Protein AF-J5PNR4-F1 (afdb_monomer_lite)

pLDDT: mean 84.01, std 11.53, range [47.25, 95.31]

Sequence (69 aa):
MASGRLFVGILWMLALFFIWGFLALGAGYFVLASENWLVRGAYYVIAGVGWLPFAMPIVGYMARGPRHS

Radius of gyration: 16.53 Å; chains: 1; bounding box: 41×15×47 Å

Structure (mmCIF, N/CA/C/O backbone):
data_AF-J5PNR4-F1
#
_entry.id   AF-J5PNR4-F1
#
loop_
_atom_site.group_PDB
_atom_site.id
_atom_site.type_symbol
_atom_site.label_atom_id
_atom_site.label_alt_id
_atom_site.label_comp_id
_atom_site.label_asym_id
_atom_site.label_entity_id
_atom_site.label_seq_id
_atom_site.pdbx_PDB_ins_code
_atom_site.Cartn_x
_atom_site.Cartn_y
_atom_site.Cartn_z
_atom_site.occupancy
_atom_site.B_iso_or_equiv
_atom_site.auth_seq_id
_atom_site.auth_comp_id
_atom_site.auth_asym_id
_atom_site.auth_atom_id
_atom_site.pdbx_PDB_model_num
ATOM 1 N N . MET A 1 1 ? -16.179 1.224 24.471 1.00 49.97 1 MET A N 1
ATOM 2 C CA . MET A 1 1 ? -14.784 1.498 24.044 1.00 49.97 1 MET A CA 1
ATOM 3 C C . MET A 1 1 ? -14.554 1.015 22.603 1.00 49.97 1 MET A C 1
ATOM 5 O O . MET A 1 1 ? -13.775 0.102 22.371 1.00 49.97 1 MET A O 1
ATOM 9 N N . ALA A 1 2 ? -15.260 1.581 21.616 1.00 55.00 2 ALA A N 1
ATOM 10 C CA . ALA A 1 2 ? -15.188 1.127 20.216 1.00 55.00 2 ALA A CA 1
ATOM 11 C C . ALA A 1 2 ? -14.034 1.764 19.404 1.00 55.00 2 ALA A C 1
ATOM 13 O O . ALA A 1 2 ? -13.728 1.312 18.305 1.00 55.00 2 ALA A O 1
ATOM 14 N N . SER A 1 3 ? -13.371 2.785 19.953 1.00 63.91 3 SER A N 1
ATOM 15 C CA . SER A 1 3 ? -12.376 3.626 19.275 1.00 63.91 3 SER A CA 1
ATOM 16 C C . SER A 1 3 ? -10.994 2.976 19.105 1.00 63.91 3 SER A C 1
ATOM 18 O O . SER A 1 3 ? -10.342 3.204 18.091 1.00 63.91 3 SER A O 1
ATOM 20 N N . GLY A 1 4 ? -10.553 2.125 20.040 1.00 72.56 4 GLY A N 1
ATOM 21 C CA . GLY A 1 4 ? -9.191 1.564 20.022 1.00 72.56 4 GLY A CA 1
ATOM 22 C C . GLY A 1 4 ? -8.893 0.654 18.821 1.00 72.56 4 GLY A C 1
ATOM 23 O O . GLY A 1 4 ? -7.829 0.749 18.219 1.00 72.56 4 GLY A O 1
ATOM 24 N N . ARG A 1 5 ? -9.854 -0.187 18.411 1.00 76.25 5 ARG A N 1
ATOM 25 C CA . ARG A 1 5 ? -9.699 -1.089 17.251 1.00 76.25 5 ARG A CA 1
ATOM 26 C C . ARG A 1 5 ? -9.619 -0.342 15.920 1.00 76.25 5 ARG A C 1
ATOM 28 O O . ARG A 1 5 ? -8.856 -0.737 15.045 1.00 76.25 5 ARG A O 1
ATOM 35 N N . LEU A 1 6 ? -10.407 0.723 15.777 1.00 77.62 6 LEU A N 1
ATOM 36 C CA . LEU A 1 6 ? -10.378 1.590 14.600 1.00 77.62 6 LEU A CA 1
ATOM 37 C C . LEU A 1 6 ? -9.053 2.348 14.528 1.00 77.62 6 LEU A C 1
ATOM 39 O O . LEU A 1 6 ? -8.447 2.389 13.467 1.00 77.62 6 LEU A O 1
ATOM 43 N N . PHE A 1 7 ? -8.558 2.862 15.658 1.00 84.56 7 PHE A N 1
ATOM 44 C CA . PHE A 1 7 ? -7.268 3.552 15.713 1.00 84.56 7 PHE A CA 1
ATOM 45 C C . PHE A 1 7 ? -6.108 2.644 15.279 1.00 84.56 7 PHE A C 1
ATOM 47 O O . PHE A 1 7 ? -5.315 3.018 14.418 1.00 84.56 7 PHE A O 1
ATOM 54 N N . VAL A 1 8 ? -6.057 1.412 15.801 1.00 87.69 8 VAL A N 1
ATOM 55 C CA . VAL A 1 8 ? -5.048 0.415 15.405 1.00 87.69 8 VAL A CA 1
ATOM 56 C C . VAL A 1 8 ? -5.185 0.035 13.929 1.00 87.69 8 VAL A C 1
ATOM 58 O O . VAL A 1 8 ? -4.184 -0.036 13.222 1.00 87.69 8 VAL A O 1
ATOM 61 N N . GLY A 1 9 ? -6.409 -0.173 13.438 1.00 87.12 9 GLY A N 1
ATOM 62 C CA . GLY A 1 9 ? -6.641 -0.494 12.030 1.00 87.12 9 GLY A CA 1
ATOM 63 C C . GLY A 1 9 ? -6.227 0.631 11.076 1.00 87.12 9 GLY A C 1
ATOM 64 O O . GLY A 1 9 ? -5.587 0.358 10.063 1.00 87.12 9 GLY A O 1
ATOM 65 N N . ILE A 1 10 ? -6.510 1.888 11.427 1.00 90.31 10 ILE A N 1
ATOM 66 C CA . ILE A 1 10 ? -6.081 3.065 10.660 1.00 90.31 10 ILE A CA 1
ATOM 67 C C . ILE A 1 10 ? -4.555 3.158 10.631 1.00 90.31 10 ILE A C 1
ATOM 69 O O . ILE A 1 10 ? -3.993 3.356 9.560 1.00 90.31 10 ILE A O 1
ATOM 73 N N . LEU A 1 11 ? -3.876 2.970 11.768 1.00 93.06 11 LEU A N 1
ATOM 74 C CA . LEU A 1 11 ? -2.411 2.991 11.819 1.00 93.06 11 LEU A CA 1
ATOM 75 C C . LEU A 1 11 ? -1.788 1.909 10.932 1.00 93.06 11 LEU A C 1
ATOM 77 O O . LEU A 1 11 ? -0.864 2.203 10.177 1.00 93.06 11 LEU A O 1
ATOM 81 N N . TRP A 1 12 ? -2.314 0.683 10.971 1.00 91.75 12 TRP A N 1
ATOM 82 C CA . TRP A 1 12 ? -1.857 -0.397 10.091 1.00 91.75 12 TRP A CA 1
ATOM 83 C C . TRP A 1 12 ? -2.088 -0.085 8.617 1.00 91.75 12 TRP A C 1
ATOM 85 O O . TRP A 1 12 ? -1.215 -0.335 7.790 1.00 91.75 12 TRP A O 1
ATOM 95 N N . MET A 1 13 ? -3.247 0.478 8.286 1.00 91.69 13 MET A N 1
ATOM 96 C CA . MET A 1 13 ? -3.588 0.847 6.917 1.00 91.69 13 MET A CA 1
ATOM 97 C C . MET A 1 13 ? -2.701 1.989 6.406 1.00 91.69 13 MET A C 1
ATOM 99 O O . MET A 1 13 ? -2.236 1.944 5.270 1.00 91.69 13 MET A O 1
ATOM 103 N N . LEU A 1 14 ? -2.398 2.965 7.263 1.00 93.75 14 LEU A N 1
ATOM 104 C CA . LEU A 1 14 ? -1.482 4.060 6.966 1.00 93.75 14 LEU A CA 1
ATOM 105 C C . LEU A 1 14 ? -0.047 3.548 6.772 1.00 93.75 14 LEU A C 1
ATOM 107 O O . LEU A 1 14 ? 0.612 3.919 5.804 1.00 93.75 14 LEU A O 1
ATOM 111 N N . ALA A 1 15 ? 0.421 2.657 7.649 1.00 95.00 15 ALA A N 1
ATOM 112 C CA . ALA A 1 15 ? 1.737 2.037 7.533 1.00 95.00 15 ALA A CA 1
ATOM 113 C C . ALA A 1 15 ? 1.859 1.219 6.240 1.00 95.00 15 ALA A C 1
ATOM 115 O O . ALA A 1 15 ? 2.831 1.381 5.507 1.00 95.00 15 ALA A O 1
ATOM 116 N N . LEU A 1 16 ? 0.851 0.399 5.923 1.00 93.88 16 LEU A N 1
ATOM 117 C CA . LEU A 1 16 ? 0.793 -0.358 4.672 1.00 93.88 16 LEU A CA 1
ATOM 118 C C . LEU A 1 16 ? 0.848 0.577 3.460 1.00 93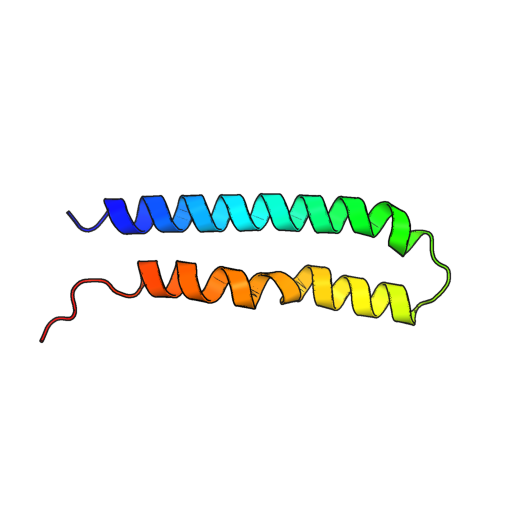.88 16 LEU A C 1
ATOM 120 O O . LEU A 1 16 ? 1.614 0.325 2.533 1.00 93.88 16 LEU A O 1
ATOM 124 N N . PHE A 1 17 ? 0.071 1.662 3.482 1.00 93.25 17 PHE A N 1
ATOM 125 C CA . PHE A 1 17 ? 0.040 2.640 2.400 1.00 93.25 17 PHE A CA 1
ATOM 126 C C . PHE A 1 17 ? 1.400 3.310 2.195 1.00 93.25 17 PHE A C 1
ATOM 128 O O . PHE A 1 17 ? 1.877 3.385 1.064 1.00 93.25 17 PHE A O 1
ATOM 135 N N . PHE A 1 18 ? 2.058 3.741 3.274 1.00 95.31 18 PHE A N 1
ATOM 136 C CA . PHE A 1 18 ? 3.395 4.318 3.176 1.00 95.31 18 PHE A CA 1
ATOM 137 C C . PHE A 1 18 ? 4.406 3.303 2.653 1.00 95.31 18 PHE A C 1
ATOM 139 O O . PHE A 1 18 ? 5.088 3.593 1.675 1.00 95.31 18 PHE A O 1
ATOM 146 N N . ILE A 1 19 ? 4.475 2.107 3.243 1.00 95.06 19 ILE A N 1
ATOM 147 C CA . ILE A 1 19 ? 5.420 1.064 2.823 1.00 95.06 19 ILE A CA 1
ATOM 148 C C . ILE A 1 19 ? 5.229 0.747 1.341 1.00 95.06 19 ILE A C 1
ATOM 150 O O . ILE A 1 19 ? 6.203 0.746 0.594 1.00 95.06 19 ILE A O 1
ATOM 154 N N . TRP A 1 20 ? 3.986 0.540 0.900 1.00 94.44 20 TRP A N 1
ATOM 155 C CA . TRP A 1 20 ? 3.692 0.240 -0.498 1.00 94.44 20 TRP A CA 1
ATOM 156 C C . TRP A 1 20 ? 3.998 1.415 -1.425 1.00 94.44 20 TRP A C 1
ATOM 158 O O . TRP A 1 20 ? 4.575 1.216 -2.489 1.00 94.44 20 TRP A O 1
ATOM 168 N N . GLY A 1 21 ? 3.666 2.640 -1.014 1.00 92.12 21 GLY A N 1
ATOM 169 C CA . GLY A 1 21 ? 3.968 3.854 -1.768 1.00 92.12 21 GLY A CA 1
ATOM 170 C C . GLY A 1 21 ? 5.469 4.052 -1.963 1.00 92.12 21 GLY A C 1
ATOM 171 O O . GLY A 1 21 ? 5.913 4.301 -3.081 1.00 92.12 21 GLY A O 1
ATOM 172 N N . PHE A 1 22 ? 6.267 3.867 -0.909 1.00 94.31 22 PHE A N 1
ATOM 173 C CA . PHE A 1 22 ? 7.727 3.912 -1.003 1.00 94.31 22 PHE A CA 1
ATOM 174 C C . PHE A 1 22 ? 8.280 2.777 -1.870 1.00 94.31 22 PHE A C 1
ATOM 176 O O . PHE A 1 22 ? 9.170 3.022 -2.685 1.00 94.31 22 PHE A O 1
ATOM 183 N N . LEU A 1 23 ? 7.730 1.563 -1.751 1.00 92.56 23 LEU A N 1
ATOM 184 C CA . LEU A 1 23 ? 8.119 0.428 -2.592 1.00 92.56 23 LEU A CA 1
ATOM 185 C C . LEU A 1 23 ? 7.844 0.716 -4.072 1.00 92.56 23 LEU A C 1
ATOM 187 O O . LEU A 1 23 ? 8.708 0.491 -4.918 1.00 92.56 23 LEU A O 1
ATOM 191 N N . ALA A 1 24 ? 6.656 1.247 -4.370 1.00 91.12 24 ALA A N 1
ATOM 192 C CA . ALA A 1 24 ? 6.251 1.636 -5.708 1.00 91.12 24 ALA A CA 1
ATOM 193 C C . ALA A 1 24 ? 7.170 2.733 -6.243 1.00 91.12 24 ALA A C 1
ATOM 195 O O . ALA A 1 24 ? 7.763 2.540 -7.291 1.00 91.12 24 ALA A O 1
ATOM 196 N N . LEU A 1 25 ? 7.388 3.826 -5.509 1.00 91.94 25 LEU A N 1
ATOM 197 C CA . LEU A 1 25 ? 8.285 4.909 -5.931 1.00 91.94 25 LEU A CA 1
ATOM 198 C C . LEU A 1 25 ? 9.711 4.418 -6.220 1.00 91.94 25 LEU A C 1
ATOM 200 O O . LEU A 1 25 ? 10.282 4.766 -7.255 1.00 91.94 25 LEU A O 1
ATOM 204 N N . GLY A 1 26 ? 10.264 3.580 -5.339 1.00 90.12 26 GLY A N 1
ATOM 20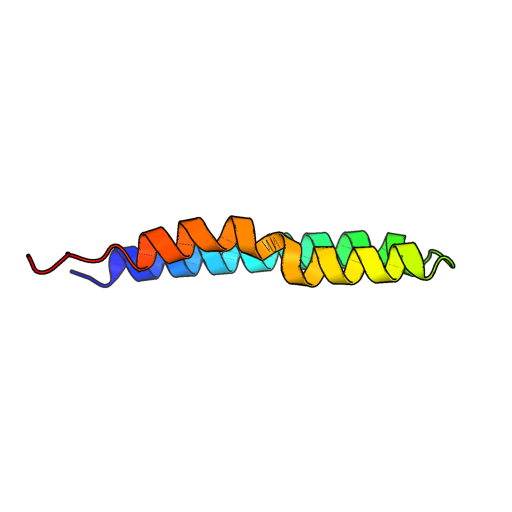5 C CA . GLY A 1 26 ? 11.580 2.974 -5.530 1.00 90.12 26 GLY A CA 1
ATOM 206 C C . GLY A 1 26 ? 11.631 2.097 -6.779 1.00 90.12 26 GLY A C 1
ATOM 207 O O . GLY A 1 26 ? 12.518 2.264 -7.614 1.00 90.12 26 GLY A O 1
ATOM 208 N N . ALA A 1 27 ? 10.646 1.214 -6.958 1.00 88.56 27 ALA A N 1
ATOM 209 C CA . ALA A 1 27 ? 10.531 0.386 -8.157 1.00 88.56 27 ALA A CA 1
ATOM 210 C C . ALA A 1 27 ? 10.314 1.232 -9.423 1.00 88.56 27 ALA A C 1
ATOM 212 O O . ALA A 1 27 ? 10.882 0.933 -10.471 1.00 88.56 27 ALA A O 1
ATOM 213 N N . GLY A 1 28 ? 9.553 2.320 -9.327 1.00 86.81 28 GLY A N 1
ATOM 214 C CA . GLY A 1 28 ? 9.276 3.245 -10.415 1.00 86.81 28 GLY A CA 1
ATOM 215 C C . GLY A 1 28 ? 10.539 3.894 -10.959 1.00 86.81 28 GLY A C 1
ATOM 216 O O . GLY A 1 28 ? 10.674 4.012 -12.171 1.00 86.81 28 GLY A O 1
ATOM 217 N N . TYR A 1 29 ? 11.507 4.229 -10.106 1.00 83.25 29 TYR A N 1
ATOM 218 C CA . TYR A 1 29 ? 12.784 4.782 -10.563 1.00 83.25 29 TYR A CA 1
ATOM 219 C C . TYR A 1 29 ? 13.505 3.849 -11.552 1.00 83.25 29 TYR A C 1
ATOM 221 O O . TYR A 1 29 ? 14.018 4.297 -12.576 1.00 83.25 29 TYR A O 1
ATOM 229 N N . PHE A 1 30 ? 13.481 2.539 -11.293 1.00 81.38 30 PHE A N 1
ATOM 230 C CA . PHE A 1 30 ? 14.084 1.537 -12.176 1.00 81.38 30 PHE A CA 1
ATOM 231 C C . PHE A 1 30 ? 13.183 1.170 -13.362 1.00 81.38 30 PHE A C 1
ATOM 233 O O . PHE A 1 30 ? 13.667 0.982 -14.476 1.00 81.38 30 PHE A O 1
ATOM 240 N N . VAL A 1 31 ? 11.869 1.076 -13.145 1.00 80.69 31 VAL A N 1
ATOM 241 C CA . VAL A 1 31 ? 10.920 0.615 -14.167 1.00 80.69 31 VAL A CA 1
ATOM 242 C C . VAL A 1 31 ? 10.585 1.703 -15.187 1.00 80.69 31 VAL A C 1
ATOM 244 O O . VAL A 1 31 ? 10.470 1.405 -16.376 1.00 80.69 31 VAL A O 1
ATOM 247 N N . LEU A 1 32 ? 10.474 2.971 -14.780 1.00 75.75 32 LEU A N 1
ATOM 248 C 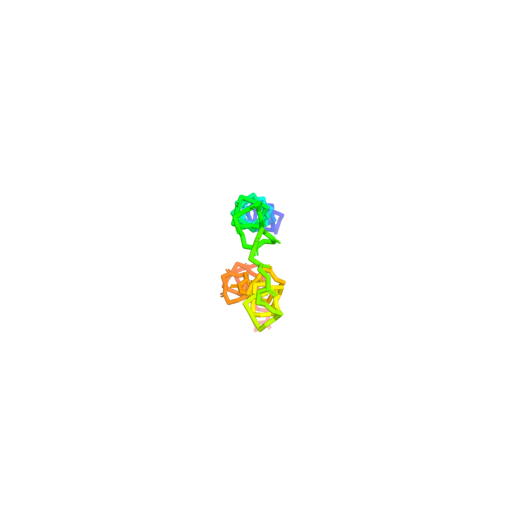CA . LEU A 1 32 ? 10.253 4.069 -15.726 1.00 75.75 32 LEU A CA 1
ATOM 249 C C . LEU A 1 32 ? 11.469 4.304 -16.633 1.00 75.75 32 LEU A C 1
ATOM 251 O O . LEU A 1 32 ? 11.291 4.799 -17.742 1.00 75.75 32 LEU A O 1
ATOM 255 N N . ALA A 1 33 ? 12.675 3.893 -16.233 1.00 77.62 33 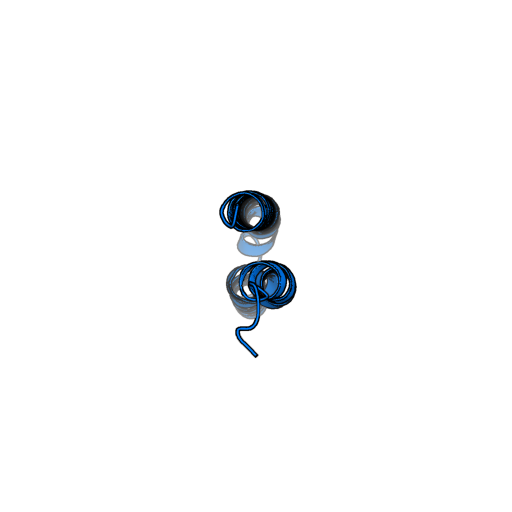ALA A N 1
ATOM 256 C CA . ALA A 1 33 ? 13.849 3.917 -17.106 1.00 77.62 33 ALA A CA 1
ATOM 257 C C . ALA A 1 33 ? 13.776 2.885 -18.253 1.00 77.62 33 ALA A C 1
ATOM 259 O O . ALA A 1 33 ? 14.531 2.982 -19.216 1.00 77.62 33 ALA A O 1
ATOM 260 N N . SER A 1 34 ? 12.853 1.919 -18.191 1.00 77.19 34 SER A N 1
ATOM 261 C CA . SER A 1 34 ? 12.606 0.971 -19.279 1.00 77.19 34 SER A CA 1
ATOM 262 C C . SER A 1 34 ? 11.852 1.634 -20.437 1.00 77.19 34 SER A C 1
ATOM 264 O O . SER A 1 34 ? 10.845 2.309 -20.215 1.00 77.19 34 SER A O 1
ATOM 266 N N . GLU A 1 35 ? 12.284 1.391 -21.679 1.00 80.00 35 GLU A N 1
ATOM 267 C CA . GLU A 1 35 ? 11.561 1.789 -22.903 1.00 80.00 35 GLU A CA 1
ATOM 268 C C . GLU A 1 35 ? 10.287 0.967 -23.153 1.00 80.00 35 GLU A C 1
ATOM 270 O O . GLU A 1 35 ? 9.438 1.354 -23.955 1.00 80.00 35 GLU A O 1
ATOM 275 N N . ASN A 1 36 ? 10.117 -0.171 -22.474 1.00 85.50 36 ASN A N 1
ATOM 276 C CA . ASN A 1 36 ? 9.014 -1.075 -22.762 1.00 85.50 36 ASN A CA 1
ATOM 277 C C . ASN A 1 36 ? 7.707 -0.607 -22.097 1.00 85.50 36 ASN A C 1
ATOM 279 O O . ASN A 1 36 ? 7.537 -0.661 -20.874 1.00 85.50 36 ASN A O 1
ATOM 283 N N . TRP A 1 37 ? 6.749 -0.189 -22.925 1.00 84.44 37 TRP A N 1
ATOM 284 C CA . TRP A 1 37 ? 5.435 0.292 -22.493 1.00 84.44 37 TRP A CA 1
ATOM 285 C C . TRP A 1 37 ? 4.640 -0.751 -21.696 1.00 84.44 37 TRP A C 1
ATOM 287 O O . TRP A 1 37 ? 3.907 -0.385 -20.776 1.00 84.44 37 TRP A O 1
ATOM 297 N N . LEU A 1 38 ? 4.816 -2.042 -22.001 1.00 89.50 38 LEU A N 1
ATOM 298 C CA . LEU A 1 38 ? 4.113 -3.134 -21.328 1.00 89.50 38 LEU A CA 1
ATOM 299 C C . LEU A 1 38 ? 4.549 -3.243 -19.862 1.00 89.50 38 LEU A C 1
ATOM 301 O O . LEU A 1 38 ? 3.724 -3.419 -18.968 1.00 89.50 38 LEU A O 1
ATOM 305 N N . VAL A 1 39 ? 5.852 -3.075 -19.615 1.00 87.44 39 VAL A N 1
ATOM 306 C CA . VAL A 1 39 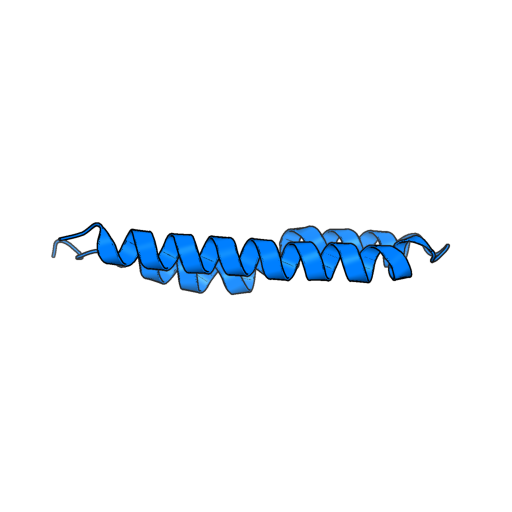? 6.448 -3.123 -18.274 1.00 87.44 39 VAL A CA 1
ATOM 307 C C . VAL A 1 39 ? 5.984 -1.924 -17.450 1.00 87.44 39 VAL A C 1
ATOM 309 O O . VAL A 1 39 ? 5.580 -2.091 -16.300 1.00 87.44 39 VAL A O 1
ATOM 312 N N . ARG A 1 40 ? 5.951 -0.725 -18.049 1.00 88.12 40 ARG A N 1
ATOM 313 C CA . ARG A 1 40 ? 5.402 0.481 -17.407 1.00 88.12 40 ARG A CA 1
ATOM 314 C C . ARG A 1 40 ? 3.917 0.313 -17.068 1.00 88.12 40 ARG A C 1
ATOM 316 O O . ARG A 1 40 ? 3.508 0.636 -15.955 1.00 88.12 40 ARG A O 1
ATOM 323 N N . GLY A 1 41 ? 3.126 -0.232 -17.994 1.00 89.50 41 GLY A N 1
ATOM 324 C CA . GLY A 1 41 ? 1.702 -0.509 -17.786 1.00 89.50 41 GLY A CA 1
ATOM 325 C C . GLY A 1 41 ? 1.459 -1.494 -16.641 1.00 89.50 41 GLY A C 1
ATOM 326 O O . GLY A 1 41 ? 0.693 -1.197 -15.724 1.00 89.50 41 GLY A O 1
ATOM 327 N N . ALA A 1 42 ? 2.167 -2.627 -16.642 1.00 90.38 42 ALA A N 1
ATOM 328 C CA . ALA A 1 42 ? 2.089 -3.613 -15.565 1.00 90.38 42 ALA A CA 1
ATOM 329 C C . ALA A 1 42 ? 2.513 -3.021 -14.212 1.00 90.38 42 ALA A C 1
ATOM 331 O O . ALA A 1 42 ? 1.851 -3.257 -13.201 1.00 90.38 42 ALA A O 1
ATOM 332 N N . TYR A 1 43 ? 3.565 -2.199 -14.195 1.00 90.19 43 TYR A N 1
ATOM 333 C CA . TYR A 1 43 ? 4.002 -1.500 -12.992 1.00 90.19 43 TYR A CA 1
ATOM 334 C C . TYR A 1 43 ? 2.915 -0.585 -12.423 1.00 90.19 43 TYR A C 1
ATOM 336 O O . TYR A 1 43 ? 2.661 -0.655 -11.225 1.00 90.19 43 TYR A O 1
ATOM 344 N N . TYR A 1 44 ? 2.219 0.210 -13.242 1.00 89.50 44 TYR A N 1
ATOM 345 C CA . TYR A 1 44 ? 1.137 1.063 -12.737 1.00 89.50 44 TYR A CA 1
ATOM 346 C C . TYR A 1 44 ? -0.031 0.259 -12.163 1.00 89.50 44 TYR A C 1
ATOM 348 O O . TYR A 1 44 ? -0.580 0.637 -11.127 1.00 89.50 44 TYR A O 1
ATOM 356 N N . VAL A 1 45 ? -0.383 -0.869 -1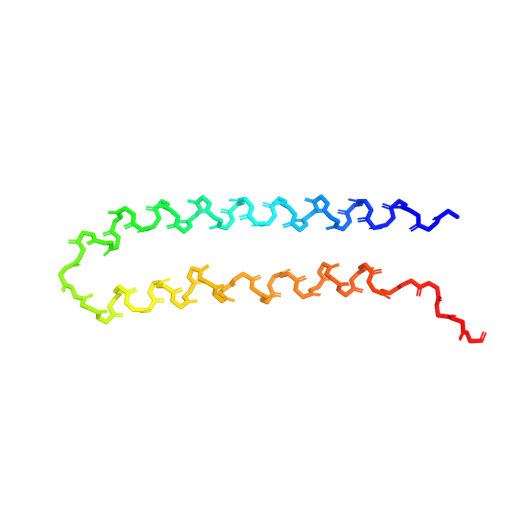2.788 1.00 92.75 45 VAL A N 1
ATOM 357 C CA . VAL A 1 45 ? -1.428 -1.761 -12.265 1.00 92.75 45 VAL A CA 1
ATOM 358 C C . VAL A 1 45 ? -1.011 -2.335 -10.910 1.00 92.75 45 VAL A C 1
ATOM 360 O O . VAL A 1 45 ? -1.785 -2.273 -9.959 1.00 92.75 45 VAL A O 1
ATOM 363 N N . ILE A 1 46 ? 0.217 -2.840 -10.783 1.00 91.38 46 ILE A N 1
ATOM 364 C CA . ILE A 1 46 ? 0.716 -3.417 -9.527 1.00 91.38 46 ILE A CA 1
ATOM 365 C C . ILE A 1 46 ? 0.863 -2.334 -8.452 1.00 91.38 46 ILE A C 1
ATOM 367 O O . ILE A 1 46 ? 0.410 -2.524 -7.325 1.00 91.38 46 ILE A O 1
ATOM 371 N N . ALA A 1 47 ? 1.429 -1.178 -8.792 1.00 91.06 47 ALA A N 1
ATOM 372 C CA . ALA A 1 47 ? 1.576 -0.055 -7.875 1.00 91.06 47 ALA A CA 1
ATOM 373 C C . ALA A 1 47 ? 0.211 0.442 -7.369 1.00 91.06 47 ALA A C 1
ATOM 375 O O . ALA A 1 47 ? 0.062 0.695 -6.175 1.00 91.06 47 ALA A O 1
ATOM 376 N N . GLY A 1 48 ? -0.795 0.523 -8.247 1.00 88.69 48 GLY A N 1
ATOM 377 C CA . GLY A 1 48 ? -2.127 1.029 -7.910 1.00 88.69 48 GLY A CA 1
ATOM 378 C C . GLY A 1 48 ? -3.052 0.019 -7.223 1.00 88.69 48 GLY A C 1
ATOM 379 O O . GLY A 1 48 ? -3.748 0.383 -6.280 1.00 88.69 48 GLY A O 1
ATOM 380 N N . VAL A 1 49 ? -3.078 -1.237 -7.675 1.00 91.88 49 VAL A N 1
ATOM 381 C CA . VAL A 1 49 ? -4.058 -2.265 -7.255 1.00 91.88 49 VAL A CA 1
ATOM 382 C C . VAL A 1 49 ? -3.419 -3.328 -6.354 1.00 91.88 49 VAL A C 1
ATOM 384 O O . VAL A 1 49 ? -4.108 -3.946 -5.545 1.00 91.88 49 VAL A O 1
ATOM 387 N N . GLY A 1 50 ? -2.100 -3.525 -6.427 1.00 90.56 50 GLY A N 1
ATOM 388 C CA . GLY A 1 50 ? -1.397 -4.615 -5.741 1.00 90.56 50 GLY A CA 1
ATOM 389 C C . GLY A 1 50 ? -1.441 -4.562 -4.211 1.00 90.56 50 GLY A C 1
ATOM 390 O O . GLY A 1 50 ? -1.269 -5.593 -3.567 1.00 90.56 50 GLY A O 1
ATOM 391 N N . TRP A 1 51 ? -1.745 -3.405 -3.615 1.00 91.38 51 TRP A N 1
ATOM 392 C CA . TRP A 1 51 ? -1.880 -3.257 -2.161 1.00 91.38 51 TRP A CA 1
ATOM 393 C C . TRP A 1 51 ? -3.277 -3.604 -1.623 1.00 91.38 51 TRP A C 1
ATOM 395 O O . TRP A 1 51 ? -3.424 -3.884 -0.432 1.00 91.38 51 TRP A O 1
ATOM 405 N N . LEU A 1 52 ? -4.306 -3.632 -2.478 1.00 89.19 52 LEU A N 1
ATOM 406 C CA . LEU A 1 52 ? -5.687 -3.945 -2.093 1.00 89.19 52 LEU A CA 1
ATOM 407 C C . LEU A 1 52 ? -5.851 -5.295 -1.373 1.00 89.19 52 LEU A C 1
ATOM 409 O O . LEU A 1 52 ? -6.508 -5.306 -0.328 1.00 89.19 52 LEU A O 1
ATOM 413 N N . PRO A 1 53 ? -5.263 -6.420 -1.837 1.00 91.12 53 PRO A N 1
ATOM 414 C CA . PRO A 1 53 ? -5.376 -7.692 -1.119 1.00 91.12 53 PRO A CA 1
ATOM 415 C C . PRO A 1 53 ? -4.795 -7.631 0.300 1.00 91.12 53 PRO A C 1
ATOM 417 O O . PRO A 1 53 ? -5.305 -8.304 1.193 1.00 91.12 53 PRO A O 1
ATOM 420 N N . PHE A 1 54 ? -3.792 -6.785 0.542 1.00 89.00 54 PHE A N 1
ATOM 421 C CA . PHE A 1 54 ? -3.229 -6.566 1.877 1.00 89.00 54 PHE A CA 1
ATOM 422 C C . PHE A 1 54 ? -4.090 -5.625 2.732 1.00 89.00 54 PHE A C 1
ATOM 424 O O . PHE A 1 54 ? -4.151 -5.781 3.951 1.00 89.00 54 PHE A O 1
ATOM 431 N N . ALA A 1 55 ? -4.803 -4.682 2.112 1.00 89.88 55 ALA A N 1
ATOM 432 C CA . ALA A 1 55 ? -5.702 -3.766 2.810 1.00 89.88 55 ALA A CA 1
ATOM 433 C C . ALA A 1 55 ? -6.998 -4.446 3.285 1.00 89.88 55 ALA A C 1
ATOM 435 O O . ALA A 1 55 ? -7.491 -4.153 4.377 1.00 89.88 55 ALA A O 1
ATOM 436 N N . MET A 1 56 ? -7.542 -5.380 2.498 1.00 91.81 56 MET A N 1
ATOM 437 C CA . MET A 1 56 ? -8.795 -6.082 2.807 1.00 91.81 56 MET A CA 1
ATOM 438 C C . MET A 1 56 ? -8.855 -6.721 4.209 1.00 91.81 56 MET A C 1
ATOM 440 O O . MET A 1 56 ? -9.844 -6.486 4.908 1.00 91.81 56 MET A O 1
ATOM 444 N N . PRO A 1 57 ? -7.854 -7.485 4.687 1.00 87.19 57 PRO A N 1
ATOM 445 C CA . PRO A 1 57 ? -7.895 -8.057 6.033 1.00 87.19 57 PRO A CA 1
ATOM 446 C C . PRO A 1 57 ? -7.868 -6.993 7.142 1.00 87.19 57 PRO A C 1
ATOM 448 O O . PRO A 1 57 ? -8.518 -7.182 8.173 1.00 87.19 57 PRO A O 1
ATOM 451 N N . ILE A 1 58 ? -7.193 -5.856 6.929 1.00 86.44 58 ILE A N 1
ATOM 452 C CA . ILE A 1 58 ? -7.130 -4.740 7.891 1.00 86.44 58 ILE A CA 1
ATOM 453 C C . ILE A 1 58 ? -8.499 -4.054 7.989 1.00 86.44 58 ILE A C 1
ATOM 455 O O . ILE A 1 58 ? -9.026 -3.841 9.084 1.00 86.44 58 ILE A O 1
ATOM 459 N N . VAL A 1 59 ? -9.122 -3.774 6.842 1.00 85.75 59 VAL A N 1
ATOM 460 C CA . VAL A 1 59 ? -10.480 -3.215 6.775 1.00 85.75 59 VAL A CA 1
ATOM 461 C C . VAL A 1 59 ? -11.498 -4.187 7.368 1.00 85.75 59 VAL A C 1
ATOM 463 O O . VAL A 1 59 ? -12.349 -3.783 8.158 1.00 85.75 59 VAL A O 1
ATOM 466 N N . GLY A 1 60 ? -11.368 -5.482 7.074 1.00 86.19 60 GLY A N 1
ATOM 467 C CA . GLY A 1 60 ? -12.190 -6.532 7.669 1.00 86.19 60 GLY A CA 1
ATOM 468 C C . GLY A 1 60 ? -12.057 -6.587 9.193 1.00 86.19 60 GLY A C 1
ATOM 469 O O . GLY A 1 60 ? -13.064 -6.721 9.887 1.00 86.19 60 GLY A O 1
ATOM 470 N N . TYR A 1 61 ? -10.846 -6.421 9.734 1.00 83.12 61 TYR A N 1
ATOM 471 C CA . TYR A 1 61 ? -10.617 -6.317 11.178 1.00 83.12 61 TYR A CA 1
ATOM 472 C C . TYR A 1 61 ? -11.311 -5.092 11.786 1.00 83.12 61 TYR A C 1
ATOM 474 O O . TYR A 1 61 ? -11.907 -5.217 12.857 1.00 83.12 61 TYR A O 1
ATOM 482 N N . MET A 1 62 ? -11.297 -3.939 11.107 1.00 81.94 62 MET A N 1
ATOM 483 C CA . MET A 1 62 ? -12.009 -2.729 11.542 1.00 81.94 62 MET A CA 1
ATOM 484 C C . MET A 1 62 ? -13.535 -2.911 11.503 1.00 81.94 62 MET A C 1
ATOM 486 O O . MET A 1 62 ? -14.215 -2.628 12.495 1.00 81.94 62 MET A O 1
ATOM 490 N N . ALA A 1 63 ? -14.055 -3.469 10.406 1.00 80.25 63 ALA A N 1
ATOM 491 C CA . ALA A 1 63 ? -15.483 -3.673 10.156 1.00 80.25 63 ALA A CA 1
ATOM 492 C C . ALA A 1 63 ? -16.131 -4.724 11.074 1.00 80.25 63 ALA A C 1
ATOM 494 O O . ALA A 1 63 ? -17.335 -4.676 11.314 1.00 80.25 63 ALA A O 1
ATOM 495 N N . ARG A 1 64 ? -15.347 -5.645 11.649 1.00 74.94 64 ARG A N 1
ATOM 496 C CA . ARG A 1 64 ? -15.804 -6.701 12.576 1.00 74.94 64 ARG A CA 1
ATOM 497 C C . ARG A 1 64 ? -16.150 -6.168 13.986 1.00 74.94 64 ARG A C 1
ATOM 499 O O . ARG A 1 64 ? -15.843 -6.814 14.986 1.00 74.94 64 ARG A O 1
ATOM 506 N N . GLY A 1 65 ? -16.730 -4.965 14.070 1.00 64.25 65 GLY A N 1
ATOM 507 C CA . GLY A 1 65 ? -17.296 -4.385 15.296 1.00 64.25 65 GLY A CA 1
ATOM 508 C C . GLY A 1 65 ? -18.455 -5.223 15.852 1.00 64.25 65 GLY A C 1
ATOM 509 O O . GLY A 1 65 ? -18.936 -6.105 15.139 1.00 64.25 65 GLY A O 1
ATOM 510 N N . PRO A 1 66 ? -18.857 -5.013 17.124 1.00 57.91 66 PRO A N 1
ATOM 511 C CA . PRO A 1 66 ? -19.766 -5.912 17.832 1.00 57.91 66 PRO A CA 1
ATOM 512 C C . PRO A 1 66 ? -21.037 -6.115 17.013 1.00 57.91 66 PRO A C 1
ATOM 514 O O . PRO A 1 66 ? -21.802 -5.186 16.768 1.00 57.91 66 PRO A O 1
ATOM 517 N N . ARG A 1 67 ? -21.196 -7.345 16.528 1.00 61.38 67 ARG A N 1
ATOM 518 C CA . ARG A 1 67 ? -22.359 -7.787 15.773 1.00 61.38 67 ARG A CA 1
ATOM 519 C C . ARG A 1 67 ? -23.527 -7.703 16.757 1.00 61.38 67 ARG A C 1
ATOM 521 O O . ARG A 1 67 ? -23.537 -8.452 17.725 1.00 61.38 67 ARG A O 1
ATOM 528 N N . HIS A 1 68 ? -24.437 -6.749 16.572 1.00 51.12 68 HIS A N 1
ATOM 529 C CA . HIS A 1 68 ? -25.720 -6.767 17.269 1.00 51.12 68 HIS A CA 1
ATOM 530 C C . HIS A 1 68 ? -26.482 -8.000 16.759 1.00 51.12 68 HIS A C 1
ATOM 532 O O . HIS A 1 68 ? -27.038 -7.969 15.663 1.00 51.12 68 HIS A O 1
ATOM 538 N N . SER A 1 69 ? -26.390 -9.103 17.504 1.00 47.25 69 SER A N 1
ATOM 539 C CA . SER A 1 69 ? -27.252 -10.287 17.417 1.00 47.25 69 SER A CA 1
ATOM 540 C C . SER A 1 69 ? -28.133 -10.337 18.649 1.00 47.25 69 SER A C 1
ATOM 542 O O . SER A 1 69 ? -27.539 -10.171 19.741 1.00 47.25 69 SER A O 1
#

Secondary structure (DSSP, 8-state):
--HHHHHHHHHHHHHHHHHHHHHHHHHHHHHTT---HHHHHHHHHHHHHTTHHHHHHHHHHHH------

Foldseek 3Di:
DLVPLVVVLVVVLVVLLVVLLVVLVVVCVVQVVDPDPVSVVVSVCCSPPVSVVVSVVSVVSSVPPDPPD